Protein AF-A0A2E0RNX2-F1 (afdb_monomer_lite)

Secondary structure (DSSP, 8-state):
--HHHHHHHHHHHHHHHHHHHHHHHHHHTTSSSSHHHHHHT--TTTTTT-SHHHHSTTGGGT---STTS-SSSPP-TTTHHHHH-SSHHHHHHHHHH-PPTT-EETTTEE--S-SPP-TTTS-HHHHHHHHHHHHH-

pLDDT: mean 91.33, std 11.43, range [44.66, 98.62]

Structure (mmCIF, N/CA/C/O backbone):
data_AF-A0A2E0RNX2-F1
#
_entry.id   AF-A0A2E0RNX2-F1
#
loop_
_atom_site.group_PDB
_atom_site.id
_atom_site.type_symbol
_atom_site.label_atom_id
_atom_site.label_alt_id
_atom_site.label_comp_id
_atom_site.label_asym_id
_atom_site.label_entity_id
_atom_site.label_seq_id
_atom_site.pdbx_PDB_ins_code
_atom_site.Cartn_x
_atom_site.Cartn_y
_atom_site.Cartn_z
_atom_site.occupancy
_atom_site.B_iso_or_equiv
_atom_site.auth_seq_id
_atom_site.auth_comp_id
_atom_site.auth_asym_id
_atom_site.auth_atom_id
_atom_site.pdbx_PDB_model_num
ATOM 1 N N . MET A 1 1 ? 21.955 22.672 20.342 1.00 44.66 1 MET A N 1
ATOM 2 C CA . MET A 1 1 ? 20.627 23.027 19.796 1.00 44.66 1 MET A CA 1
ATOM 3 C C . MET A 1 1 ? 20.153 21.839 18.961 1.00 44.66 1 MET A C 1
ATOM 5 O O . MET A 1 1 ? 20.476 21.777 17.789 1.00 44.66 1 MET A O 1
ATOM 9 N N . VAL A 1 2 ? 19.527 20.833 19.591 1.00 51.16 2 VAL A N 1
ATOM 10 C CA . VAL A 1 2 ? 19.098 19.568 18.934 1.00 51.16 2 VAL A CA 1
ATOM 11 C C . VAL A 1 2 ? 17.691 19.126 19.383 1.00 51.16 2 VAL A C 1
ATOM 13 O O . VAL A 1 2 ? 17.294 17.983 19.181 1.00 51.16 2 VAL A O 1
ATOM 16 N N . TRP A 1 3 ? 16.927 20.044 19.981 1.00 48.59 3 TRP A N 1
ATOM 17 C CA . TRP A 1 3 ? 15.589 19.801 20.537 1.00 48.59 3 TRP A CA 1
ATOM 18 C C . TRP A 1 3 ? 14.574 19.329 19.478 1.00 48.59 3 TRP A C 1
ATOM 20 O O . TRP A 1 3 ? 13.787 18.432 19.744 1.00 48.59 3 TRP A O 1
ATOM 30 N N . TRP A 1 4 ? 14.704 19.808 18.237 1.00 52.28 4 TRP A N 1
ATOM 31 C CA . TRP A 1 4 ? 13.854 19.418 17.105 1.00 52.28 4 TRP A CA 1
ATOM 32 C C . TRP A 1 4 ? 13.976 17.941 16.702 1.00 52.28 4 TRP A C 1
ATOM 34 O O . TRP A 1 4 ? 13.033 17.376 16.162 1.00 52.28 4 TRP A O 1
ATOM 44 N N . SER A 1 5 ? 15.128 17.299 16.943 1.00 62.06 5 SER A N 1
ATOM 45 C CA . SER A 1 5 ? 15.326 15.889 16.565 1.00 62.06 5 SER A CA 1
ATOM 46 C C . SER A 1 5 ? 14.598 14.929 17.502 1.00 62.06 5 SER A C 1
ATOM 48 O O . SER A 1 5 ? 14.084 13.911 17.053 1.00 62.06 5 SER A O 1
ATOM 50 N N . TYR A 1 6 ? 14.515 15.274 18.788 1.00 66.00 6 TYR A N 1
ATOM 51 C CA . TYR A 1 6 ? 13.865 14.443 19.795 1.00 66.00 6 TYR A CA 1
ATOM 52 C C . TYR A 1 6 ? 12.341 14.531 19.671 1.00 66.00 6 TYR A C 1
ATOM 54 O O . TYR A 1 6 ? 11.681 13.504 19.585 1.00 66.00 6 TYR A O 1
ATOM 62 N N . GLU A 1 7 ? 11.798 15.743 19.520 1.00 64.69 7 GLU A N 1
ATOM 63 C CA . GLU A 1 7 ? 10.362 15.959 19.280 1.00 64.69 7 GLU A CA 1
ATOM 64 C C . GLU A 1 7 ? 9.890 15.320 17.958 1.00 64.69 7 GLU A C 1
ATOM 66 O O . GLU A 1 7 ? 8.812 14.726 17.883 1.00 64.69 7 GLU A O 1
ATOM 71 N N . TYR A 1 8 ? 10.711 15.378 16.902 1.00 67.94 8 TYR A N 1
ATOM 72 C CA . TYR A 1 8 ? 10.426 14.693 15.638 1.00 67.94 8 TYR A CA 1
ATOM 73 C C . TYR A 1 8 ? 10.423 13.164 15.783 1.00 67.94 8 TYR A C 1
ATOM 75 O O . TYR A 1 8 ? 9.555 12.483 15.239 1.00 67.94 8 TYR A O 1
ATOM 83 N N . LEU A 1 9 ? 11.372 12.603 16.537 1.00 65.88 9 LEU A N 1
ATOM 84 C CA . LEU A 1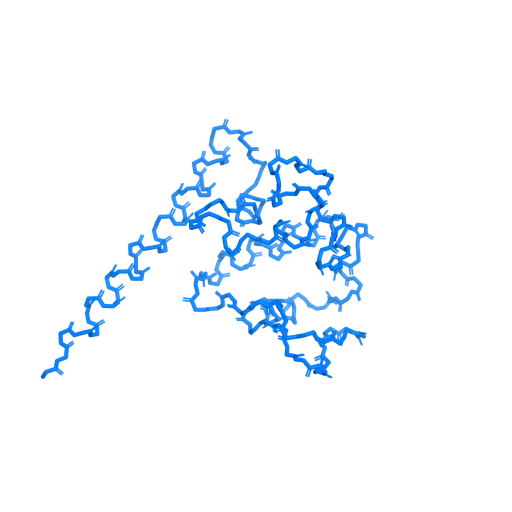 9 ? 11.400 11.167 16.808 1.00 65.88 9 LEU A CA 1
ATOM 85 C C . LEU A 1 9 ? 10.208 10.732 17.670 1.00 65.88 9 LEU A C 1
ATOM 87 O O . LEU A 1 9 ? 9.576 9.736 17.338 1.00 65.88 9 LEU A O 1
ATOM 91 N N . GLU A 1 10 ? 9.850 11.481 18.713 1.00 66.19 10 GLU A N 1
ATOM 92 C CA . GLU A 1 10 ? 8.698 11.180 19.576 1.00 66.19 10 GLU A CA 1
ATOM 93 C C . GLU A 1 10 ? 7.364 11.271 18.825 1.00 66.19 10 GLU A C 1
ATOM 95 O O . GLU A 1 10 ? 6.525 10.376 18.940 1.00 66.19 10 GLU A O 1
ATOM 100 N N . SER A 1 11 ? 7.174 12.301 17.997 1.00 70.69 11 SER A N 1
ATOM 101 C CA . SER A 1 11 ? 5.980 12.426 17.149 1.00 70.69 11 SER A CA 1
ATOM 102 C C . SER A 1 11 ? 5.881 11.298 16.120 1.00 70.69 11 SER A C 1
ATOM 104 O O . SER A 1 11 ? 4.806 10.719 15.956 1.00 70.69 11 SER A O 1
ATOM 106 N N . ARG A 1 12 ? 6.996 10.912 15.483 1.00 69.06 12 ARG A N 1
ATOM 107 C CA . ARG A 1 12 ? 7.036 9.767 14.563 1.00 69.06 12 ARG A CA 1
ATOM 108 C C . ARG A 1 12 ? 6.746 8.447 15.279 1.00 69.06 12 ARG A C 1
ATOM 110 O O . ARG A 1 12 ? 5.982 7.643 14.761 1.00 69.06 12 ARG A O 1
ATOM 117 N N . LEU A 1 13 ? 7.315 8.228 16.465 1.00 68.62 13 LEU A N 1
ATOM 118 C CA . LEU A 1 13 ? 7.058 7.034 17.277 1.00 68.62 13 LEU A CA 1
ATOM 119 C C . LEU A 1 13 ? 5.591 6.949 17.712 1.00 68.62 13 LEU A C 1
ATOM 121 O O . LEU A 1 13 ? 4.991 5.884 17.619 1.00 68.62 13 LEU A O 1
ATOM 125 N N . THR A 1 14 ? 4.997 8.073 18.114 1.00 73.56 14 THR A N 1
ATOM 126 C CA . THR A 1 14 ? 3.571 8.152 18.463 1.00 73.56 14 THR A CA 1
ATOM 127 C C . THR A 1 14 ? 2.693 7.851 17.247 1.00 73.56 14 THR A C 1
ATOM 129 O O . THR A 1 14 ? 1.729 7.100 17.348 1.00 73.56 14 THR A O 1
ATOM 132 N N . TYR A 1 15 ? 3.037 8.393 16.075 1.00 74.75 15 TYR A N 1
ATOM 133 C CA . TYR A 1 15 ? 2.299 8.134 14.840 1.00 74.75 15 TYR A CA 1
ATOM 134 C C . TYR A 1 15 ? 2.375 6.660 14.412 1.00 74.75 15 TYR A C 1
ATOM 136 O O . TYR A 1 15 ? 1.348 6.067 14.097 1.00 74.75 15 TYR A O 1
ATOM 144 N N . LEU A 1 16 ? 3.561 6.046 14.473 1.00 71.88 16 LEU A N 1
ATOM 145 C CA . LEU A 1 16 ? 3.754 4.617 14.200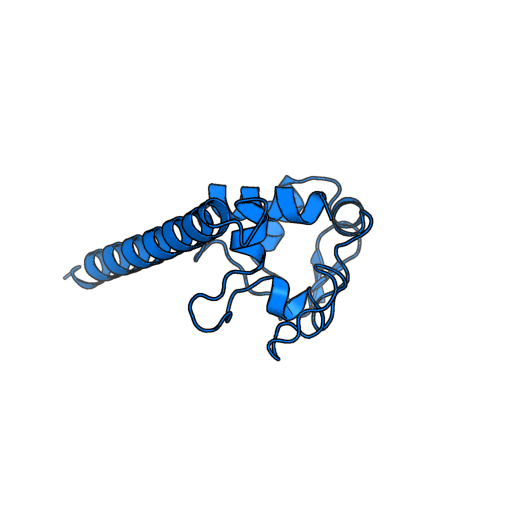 1.00 71.88 16 LEU A CA 1
ATOM 146 C C . LEU A 1 16 ? 2.982 3.729 15.183 1.00 71.88 16 LEU A C 1
ATOM 148 O O . LEU A 1 16 ? 2.328 2.778 14.759 1.00 71.88 16 LEU A O 1
ATOM 152 N N . ALA A 1 17 ? 3.019 4.062 16.477 1.00 75.12 17 ALA A N 1
ATOM 153 C CA . ALA A 1 17 ? 2.250 3.359 17.501 1.00 75.12 17 ALA A CA 1
ATOM 154 C C . ALA A 1 17 ? 0.741 3.439 17.226 1.00 75.12 17 ALA A C 1
ATOM 156 O O . ALA A 1 17 ? 0.041 2.441 17.374 1.00 75.12 17 ALA A O 1
ATOM 157 N N . ASN A 1 18 ? 0.251 4.585 16.744 1.00 86.75 18 ASN A N 1
ATOM 158 C CA . ASN A 1 18 ? -1.147 4.730 16.345 1.00 86.75 18 ASN A CA 1
ATOM 159 C C . ASN A 1 18 ? -1.500 3.856 15.130 1.00 86.75 18 ASN A C 1
ATOM 161 O O . ASN A 1 18 ? -2.585 3.285 15.111 1.00 86.75 18 ASN A O 1
ATOM 165 N N . ILE A 1 19 ? -0.614 3.728 14.133 1.00 92.25 19 ILE A N 1
ATOM 166 C CA . ILE A 1 19 ? -0.852 2.855 12.969 1.00 92.25 19 ILE A CA 1
ATOM 167 C C . ILE A 1 19 ? -0.969 1.397 13.407 1.00 92.25 19 ILE A C 1
ATOM 169 O O . ILE A 1 19 ? -1.945 0.736 13.058 1.00 92.25 19 ILE A O 1
ATOM 173 N N . ASP A 1 20 ? 0.003 0.906 14.180 1.00 93.19 20 ASP A N 1
ATOM 174 C CA . ASP A 1 20 ? -0.002 -0.481 14.649 1.00 93.19 20 ASP A CA 1
ATOM 175 C C . ASP A 1 20 ? -1.240 -0.778 15.502 1.00 93.19 20 ASP A C 1
ATOM 177 O O . ASP A 1 20 ? -1.947 -1.751 15.241 1.00 93.19 20 ASP A O 1
ATOM 181 N N . GLN A 1 21 ? -1.553 0.104 16.456 1.00 93.31 21 GLN A N 1
ATOM 182 C CA . GLN A 1 21 ? -2.718 -0.041 17.322 1.00 93.31 21 GLN A CA 1
ATOM 183 C C . GLN A 1 21 ? -4.022 -0.087 16.521 1.00 93.31 21 GLN A C 1
ATOM 185 O O . GLN A 1 21 ? -4.829 -0.988 16.731 1.00 93.31 21 GLN A O 1
ATOM 190 N N . VAL A 1 22 ? -4.235 0.862 15.603 1.00 92.44 22 VAL A N 1
ATOM 191 C CA . VAL A 1 22 ? -5.473 0.942 14.812 1.00 92.44 22 VAL A CA 1
ATOM 192 C C . VAL A 1 22 ? -5.621 -0.274 13.905 1.00 92.44 22 VAL A C 1
ATOM 194 O O . VAL A 1 22 ? -6.694 -0.873 13.857 1.00 92.44 22 VAL A O 1
ATOM 197 N N . ALA A 1 23 ? -4.543 -0.685 13.232 1.00 95.00 23 ALA A N 1
ATOM 198 C CA . ALA A 1 23 ? -4.574 -1.856 12.369 1.00 95.00 23 ALA A CA 1
ATOM 199 C C . ALA A 1 23 ? -4.867 -3.135 13.169 1.00 95.00 23 ALA A C 1
ATOM 201 O O . ALA A 1 23 ? -5.759 -3.894 12.797 1.00 95.00 23 ALA A O 1
ATOM 202 N N . ARG A 1 24 ? -4.196 -3.360 14.306 1.00 95.62 24 ARG A N 1
ATOM 203 C CA . ARG A 1 24 ? -4.467 -4.532 15.158 1.00 95.62 24 ARG A CA 1
ATOM 204 C C . ARG A 1 24 ? -5.882 -4.519 15.723 1.00 95.62 24 ARG A C 1
ATOM 206 O O . ARG A 1 24 ? -6.559 -5.539 15.652 1.00 95.62 24 ARG A O 1
ATOM 213 N N . GLN A 1 25 ? -6.357 -3.373 16.203 1.00 95.25 25 GLN A N 1
ATOM 214 C CA . GLN A 1 25 ? -7.708 -3.246 16.743 1.00 95.25 25 GLN A CA 1
ATOM 215 C C . GLN A 1 25 ? -8.779 -3.590 15.698 1.00 95.25 25 GLN A C 1
ATOM 217 O O . GLN A 1 25 ? -9.723 -4.303 16.018 1.00 95.25 25 GLN A O 1
ATOM 222 N N . SER A 1 26 ? -8.593 -3.168 14.443 1.00 95.00 26 SER A N 1
ATOM 223 C CA . SER A 1 26 ? -9.514 -3.503 13.345 1.00 95.00 26 SER A CA 1
ATOM 224 C C . SER A 1 26 ? -9.503 -4.985 12.935 1.00 95.00 26 SER A C 1
ATOM 226 O O . SER A 1 26 ? -10.412 -5.470 12.268 1.00 95.00 26 SER A O 1
ATOM 228 N N . VAL A 1 27 ? -8.462 -5.729 13.316 1.00 97.56 27 VAL A N 1
ATOM 229 C CA . VAL A 1 27 ? -8.451 -7.192 13.184 1.00 97.56 27 VAL A CA 1
ATOM 230 C C . VAL A 1 27 ? -9.172 -7.826 14.372 1.00 97.56 27 VAL A C 1
ATOM 232 O O . VAL A 1 27 ? -9.962 -8.750 14.198 1.00 97.56 27 VAL A O 1
ATOM 235 N N . GLU A 1 28 ? -8.930 -7.323 15.584 1.00 97.38 28 GLU A N 1
ATOM 236 C CA . GLU A 1 28 ? -9.554 -7.820 16.817 1.00 97.38 28 GLU A CA 1
ATOM 237 C C . GLU A 1 28 ? -11.078 -7.639 16.837 1.00 97.38 28 GLU A C 1
ATOM 239 O O . GLU A 1 28 ? -11.792 -8.511 17.334 1.00 97.38 28 GLU A O 1
ATOM 244 N N . ASP A 1 29 ? -11.586 -6.534 16.288 1.00 96.38 29 ASP A N 1
ATOM 245 C CA . ASP A 1 29 ? -13.025 -6.273 16.177 1.00 96.38 29 ASP A CA 1
ATOM 246 C C . ASP A 1 29 ? -13.692 -6.969 14.975 1.00 96.38 29 ASP A C 1
ATOM 248 O O . ASP A 1 29 ? -14.920 -6.956 14.853 1.00 96.38 29 ASP A O 1
ATOM 252 N N . GLY A 1 30 ? -12.897 -7.634 14.129 1.00 96.94 30 GLY A N 1
ATOM 253 C CA . GLY A 1 30 ? -13.359 -8.389 12.970 1.00 96.94 30 GLY A CA 1
ATOM 254 C C . GLY A 1 30 ? -13.652 -7.548 11.727 1.00 96.94 30 GLY A C 1
ATOM 255 O O . GLY A 1 30 ? -14.241 -8.080 10.786 1.00 96.94 30 GLY A O 1
ATOM 256 N N . THR A 1 31 ? -13.258 -6.271 11.698 1.00 95.19 31 THR A N 1
ATOM 257 C CA . THR A 1 31 ? -13.390 -5.413 10.508 1.00 95.19 31 THR A CA 1
ATOM 258 C C . THR A 1 31 ? -12.551 -5.938 9.342 1.00 95.19 31 THR A C 1
ATOM 260 O O . THR A 1 31 ? -13.039 -5.990 8.213 1.00 95.19 31 THR A O 1
ATOM 263 N N . TYR A 1 32 ? -11.316 -6.372 9.610 1.00 96.50 32 TYR A N 1
ATOM 264 C CA . TYR A 1 32 ? -10.415 -6.965 8.619 1.00 96.50 32 TYR A CA 1
ATOM 265 C C . TYR A 1 32 ? -9.923 -8.344 9.060 1.00 96.50 32 TYR A C 1
ATOM 267 O O . TYR A 1 32 ? -9.741 -8.613 10.246 1.00 96.50 32 TYR A O 1
ATOM 275 N N . ALA A 1 33 ? -9.672 -9.234 8.100 1.00 97.00 33 ALA A N 1
ATOM 276 C CA . ALA A 1 33 ? -9.289 -10.615 8.383 1.00 97.00 33 ALA A CA 1
ATOM 277 C C . ALA A 1 33 ? -7.803 -10.766 8.749 1.00 97.00 33 ALA A C 1
ATOM 279 O O . ALA A 1 33 ? -7.400 -11.795 9.294 1.00 97.00 33 ALA A O 1
ATOM 280 N N . SER A 1 34 ? -6.968 -9.773 8.427 1.00 98.06 34 SER A N 1
ATOM 281 C CA . SER A 1 34 ? -5.527 -9.819 8.683 1.00 98.06 34 SER A CA 1
ATOM 282 C C . SER A 1 34 ? -4.925 -8.437 8.925 1.00 98.06 34 SER A C 1
ATOM 284 O O . SER A 1 34 ? -5.465 -7.417 8.502 1.00 98.06 34 SER A O 1
ATOM 286 N N . TYR A 1 35 ? -3.752 -8.411 9.561 1.00 97.81 35 TYR A N 1
ATOM 287 C CA . TYR A 1 35 ? -3.003 -7.175 9.804 1.00 97.81 35 TYR A CA 1
ATOM 288 C C . TYR A 1 35 ? -2.604 -6.465 8.499 1.00 97.81 35 TYR A C 1
ATOM 290 O O . TYR A 1 35 ? -2.737 -5.249 8.392 1.00 97.81 35 TYR A O 1
ATOM 298 N N . GLY A 1 36 ? -2.189 -7.218 7.476 1.00 97.94 36 GLY A N 1
ATOM 299 C CA . GLY A 1 36 ? -1.864 -6.659 6.161 1.00 97.94 36 GLY A CA 1
ATOM 300 C C . GLY A 1 36 ? -3.073 -6.047 5.449 1.00 97.94 36 GLY A C 1
ATOM 301 O O . GLY A 1 36 ? -2.953 -4.988 4.838 1.00 97.94 36 GLY A O 1
ATOM 302 N N . GLU A 1 37 ? -4.252 -6.662 5.579 1.00 97.94 37 GLU A N 1
ATOM 303 C CA . GLU A 1 37 ? -5.506 -6.104 5.057 1.00 97.94 37 GLU A CA 1
ATOM 304 C C . GLU A 1 37 ? -5.905 -4.812 5.777 1.00 97.94 37 GLU A C 1
ATOM 306 O O . GLU A 1 37 ? -6.299 -3.837 5.132 1.00 97.94 37 GLU A O 1
ATOM 311 N N . ALA A 1 38 ? -5.759 -4.783 7.102 1.00 96.94 38 ALA A N 1
ATOM 312 C CA . ALA A 1 38 ? -6.023 -3.595 7.901 1.00 96.94 38 ALA A CA 1
ATOM 313 C C . ALA A 1 38 ? -5.112 -2.424 7.510 1.00 96.94 38 ALA A C 1
ATOM 315 O O . ALA A 1 38 ? -5.580 -1.304 7.310 1.00 96.94 38 ALA A O 1
ATOM 316 N N . LEU A 1 39 ? -3.815 -2.686 7.328 1.00 96.75 39 LEU A N 1
ATOM 317 C CA . LEU A 1 39 ? -2.859 -1.687 6.852 1.00 96.75 39 LEU A CA 1
ATOM 318 C C . LEU A 1 39 ? -3.158 -1.235 5.415 1.00 96.75 39 LEU A C 1
ATOM 320 O O . LEU A 1 39 ? -3.075 -0.046 5.110 1.00 96.75 39 LEU A O 1
ATOM 324 N N . TYR A 1 40 ? -3.550 -2.159 4.535 1.00 97.69 40 TYR A N 1
ATOM 325 C CA . TYR A 1 40 ? -3.928 -1.840 3.158 1.00 97.69 40 TYR A CA 1
ATOM 326 C C . TYR A 1 40 ? -5.129 -0.879 3.093 1.00 97.69 40 TYR A C 1
ATOM 328 O O . TYR A 1 40 ? -5.175 -0.023 2.204 1.00 97.69 40 TYR A O 1
ATOM 336 N N . ASN A 1 41 ? -6.074 -0.993 4.033 1.00 96.00 41 ASN A N 1
ATOM 337 C CA . ASN A 1 41 ? -7.275 -0.158 4.128 1.00 96.00 41 ASN A CA 1
ATOM 338 C C . ASN A 1 41 ? -7.175 0.969 5.180 1.00 96.00 41 ASN A C 1
ATOM 340 O O . ASN A 1 41 ? -8.196 1.518 5.585 1.00 96.00 41 ASN A O 1
ATOM 344 N N . LEU A 1 42 ? -5.972 1.331 5.633 1.00 91.94 42 LEU A N 1
ATOM 345 C CA . LEU A 1 42 ? -5.776 2.241 6.762 1.00 91.94 42 LEU A CA 1
ATOM 346 C C . LEU A 1 42 ? -6.479 3.605 6.589 1.00 91.94 42 LEU A C 1
ATOM 348 O O . LEU A 1 42 ? -6.117 4.404 5.727 1.00 91.94 42 LEU A O 1
ATOM 352 N N . GLU A 1 43 ? -7.423 3.928 7.474 1.00 87.62 43 GLU A N 1
ATOM 353 C CA . GLU A 1 43 ? -8.196 5.183 7.411 1.00 87.62 43 GLU A CA 1
ATOM 354 C C . GLU A 1 43 ? -7.516 6.381 8.099 1.00 87.62 43 GLU A C 1
ATOM 356 O O . GLU A 1 43 ? -7.946 7.532 7.946 1.00 87.62 43 GLU A O 1
ATOM 361 N N . LEU A 1 44 ? -6.421 6.150 8.833 1.00 85.06 44 LEU A N 1
ATOM 362 C CA . LEU A 1 44 ? -5.676 7.214 9.509 1.00 85.06 44 LEU A CA 1
ATOM 363 C C . LEU A 1 44 ? -5.274 8.335 8.543 1.00 85.06 44 LEU A C 1
ATOM 365 O O . LEU A 1 44 ? -4.891 8.111 7.395 1.00 85.06 44 LEU A O 1
ATOM 369 N N . GLY A 1 45 ? -5.352 9.577 9.028 1.00 79.12 45 GLY A N 1
ATOM 370 C CA . GLY A 1 45 ? -5.055 10.749 8.204 1.00 79.12 45 GLY A CA 1
ATOM 371 C C . GLY A 1 45 ? -6.010 10.904 7.014 1.00 79.12 45 GLY A C 1
ATOM 372 O O . GLY A 1 45 ? -5.578 11.348 5.955 1.00 79.12 45 GLY A O 1
ATOM 373 N N . SER A 1 46 ? -7.287 10.530 7.177 1.00 79.62 46 SER A N 1
ATOM 374 C CA . SER A 1 46 ? -8.302 10.543 6.104 1.00 79.62 46 SER A CA 1
ATOM 375 C C . SER A 1 46 ? -7.927 9.652 4.913 1.00 79.62 46 SER A C 1
ATO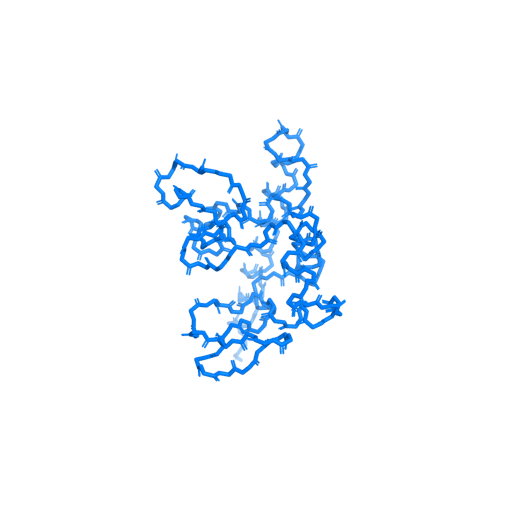M 377 O O . SER A 1 46 ? -8.142 10.019 3.757 1.00 79.62 46 SER A O 1
ATOM 379 N N . GLY A 1 47 ? -7.279 8.514 5.180 1.00 80.25 47 GLY A N 1
ATOM 380 C CA . GLY A 1 47 ? -6.865 7.569 4.145 1.00 80.25 47 GLY A CA 1
ATOM 381 C C . GLY A 1 47 ? -5.828 8.110 3.163 1.00 80.25 47 GLY A C 1
ATOM 382 O O . GLY A 1 47 ? -5.646 7.525 2.095 1.00 80.25 47 GLY A O 1
ATOM 383 N N . ALA A 1 48 ? -5.144 9.217 3.487 1.00 75.94 48 ALA A N 1
ATOM 384 C CA . ALA A 1 48 ? -4.168 9.857 2.599 1.00 75.94 48 ALA A CA 1
ATOM 385 C C . ALA A 1 48 ? -3.075 8.889 2.106 1.00 75.94 48 ALA A C 1
ATOM 387 O O . ALA A 1 48 ? -2.511 9.086 1.030 1.00 75.94 48 ALA A O 1
ATOM 388 N N . TYR A 1 49 ? -2.833 7.827 2.875 1.00 77.19 49 TYR A N 1
ATOM 389 C CA . TYR A 1 49 ? -1.804 6.822 2.639 1.00 77.19 49 TYR A CA 1
ATOM 390 C C . TYR A 1 49 ? -2.374 5.396 2.548 1.00 77.19 49 TYR A C 1
ATOM 392 O O . TYR A 1 49 ? -1.620 4.431 2.554 1.00 77.19 49 TYR A O 1
ATOM 400 N N . SER A 1 50 ? -3.698 5.252 2.432 1.00 92.25 50 SER A N 1
ATOM 401 C CA . SER A 1 50 ? -4.345 3.951 2.243 1.00 92.25 50 SER A CA 1
ATOM 402 C C . SER A 1 50 ? -4.028 3.394 0.855 1.00 92.25 50 SER A C 1
ATOM 404 O O . SER A 1 50 ? -4.253 4.064 -0.160 1.00 92.25 50 SER A O 1
ATOM 406 N N . CYS A 1 51 ? -3.545 2.152 0.784 1.00 97.12 51 CYS A N 1
ATOM 407 C CA . CYS A 1 51 ? -3.319 1.461 -0.487 1.00 97.12 51 CYS A CA 1
ATOM 408 C C . CYS A 1 51 ? -4.639 1.315 -1.264 1.00 97.12 51 CYS A C 1
ATOM 410 O O . CYS A 1 51 ? -4.689 1.526 -2.483 1.00 97.12 51 CYS A O 1
ATOM 412 N N . ALA A 1 52 ? -5.724 1.032 -0.537 1.00 96.81 52 ALA A N 1
ATOM 413 C CA . ALA A 1 52 ? -7.073 0.887 -1.066 1.00 96.81 52 ALA A CA 1
ATOM 414 C C . ALA A 1 52 ? -7.569 2.142 -1.793 1.00 96.81 52 ALA A C 1
ATOM 416 O O . ALA A 1 52 ? -8.260 2.034 -2.803 1.00 96.81 52 ALA A O 1
ATOM 417 N N . ARG A 1 53 ? -7.136 3.337 -1.375 1.00 94.62 53 ARG A N 1
ATOM 418 C CA . ARG A 1 53 ? -7.516 4.602 -2.022 1.00 94.62 53 ARG A CA 1
ATOM 419 C C . ARG A 1 53 ? -7.191 4.631 -3.519 1.00 94.62 53 ARG A C 1
ATOM 421 O O . ARG A 1 53 ? -7.913 5.254 -4.298 1.00 94.62 53 ARG A O 1
ATOM 428 N N . CYS A 1 54 ? -6.109 3.964 -3.918 1.00 96.06 54 CYS A N 1
ATOM 429 C CA . CYS A 1 54 ? -5.687 3.860 -5.313 1.00 96.06 54 CYS A CA 1
ATOM 430 C C . CYS A 1 54 ? -6.061 2.516 -5.944 1.00 96.06 54 CYS A C 1
ATOM 432 O O . CYS A 1 54 ? -6.348 2.476 -7.142 1.00 96.06 54 CYS A O 1
ATOM 434 N N . HIS A 1 55 ? -6.031 1.435 -5.167 1.00 97.69 55 HIS A N 1
ATOM 435 C CA . HIS A 1 55 ? -6.131 0.068 -5.677 1.00 97.69 55 HIS A CA 1
ATOM 436 C C . HIS A 1 55 ? -7.481 -0.614 -5.414 1.00 97.69 55 HIS A C 1
ATOM 438 O O . HIS A 1 55 ? -7.669 -1.747 -5.844 1.00 97.69 55 HIS A O 1
ATOM 444 N N . THR A 1 56 ? -8.437 0.060 -4.780 1.00 97.56 56 THR A N 1
ATOM 445 C CA . THR A 1 56 ? -9.811 -0.417 -4.594 1.00 97.56 56 THR A CA 1
ATOM 446 C C . THR A 1 56 ? -10.781 0.598 -5.213 1.00 97.56 56 THR A C 1
ATOM 448 O O . THR A 1 56 ? -10.754 1.778 -4.847 1.00 97.56 56 THR A O 1
ATOM 451 N N . PRO A 1 57 ? -11.653 0.191 -6.154 1.00 96.81 57 PRO A N 1
ATOM 452 C CA . PRO A 1 57 ? -12.609 1.108 -6.763 1.00 96.81 57 PRO A CA 1
ATOM 453 C C . PRO A 1 57 ? -13.585 1.614 -5.700 1.00 96.81 57 PRO A C 1
ATOM 455 O O . PRO A 1 57 ? -13.933 0.877 -4.784 1.00 96.81 57 PRO A O 1
ATOM 458 N N . GLY A 1 58 ? -14.025 2.869 -5.800 1.00 94.19 58 GLY A N 1
ATOM 459 C CA . GLY A 1 58 ? -15.036 3.411 -4.886 1.00 94.19 58 GLY A CA 1
ATOM 460 C C . GLY A 1 58 ? -14.539 3.768 -3.474 1.00 94.19 58 GLY A C 1
ATOM 461 O O . GLY A 1 58 ? -15.203 4.530 -2.781 1.00 94.19 58 GLY A O 1
ATOM 462 N N . TRP A 1 59 ? -13.338 3.327 -3.068 1.00 94.38 59 TRP A N 1
ATOM 463 C CA . TRP A 1 59 ? -12.836 3.516 -1.697 1.00 94.38 59 TRP A CA 1
ATOM 464 C C . TRP A 1 59 ? -12.747 4.989 -1.279 1.00 94.38 59 TRP A C 1
ATOM 466 O O . TRP A 1 59 ? -13.146 5.348 -0.183 1.00 94.38 59 TRP A O 1
ATOM 476 N N . SER A 1 60 ? -12.295 5.876 -2.175 1.00 90.31 60 SER A N 1
ATOM 477 C CA . SER A 1 60 ? -12.198 7.324 -1.894 1.00 90.31 60 SER A CA 1
ATOM 478 C C . SER A 1 60 ? -13.551 8.035 -1.721 1.00 90.31 60 SER A C 1
ATOM 480 O O . SER A 1 60 ? -13.564 9.238 -1.464 1.00 90.31 60 SER A O 1
ATOM 482 N N . TRP A 1 61 ? -14.662 7.332 -1.941 1.00 91.88 61 TRP A N 1
ATOM 483 C CA . TRP A 1 61 ? -16.027 7.849 -1.857 1.00 91.88 61 TRP A CA 1
ATOM 484 C C . TRP A 1 61 ? -16.872 7.067 -0.843 1.00 91.88 61 TRP A C 1
ATOM 486 O O . TRP A 1 61 ? -18.092 7.089 -0.944 1.00 91.88 61 TRP A O 1
ATOM 496 N N . ASP A 1 62 ? -16.232 6.356 0.092 1.00 91.31 62 ASP A N 1
ATOM 497 C CA . ASP A 1 62 ? -16.890 5.529 1.115 1.00 91.31 62 ASP A CA 1
ATOM 498 C C . ASP A 1 62 ? -17.804 4.425 0.538 1.00 91.31 62 ASP A C 1
ATOM 500 O O . ASP A 1 62 ? -18.686 3.896 1.211 1.00 91.31 62 ASP A O 1
ATOM 504 N N . GLU A 1 63 ? -17.564 4.030 -0.717 1.00 94.56 63 GLU A N 1
ATOM 505 C CA . GLU A 1 63 ? -18.293 2.975 -1.428 1.00 94.56 63 GLU A CA 1
ATOM 506 C C . GLU A 1 63 ? -17.310 1.929 -1.989 1.00 94.56 63 GLU A C 1
ATOM 508 O O . GLU A 1 63 ? -17.232 1.736 -3.207 1.00 94.56 63 GLU A O 1
ATOM 513 N N . PRO A 1 64 ? -16.487 1.273 -1.144 1.00 94.25 64 PRO A N 1
ATOM 514 C CA . PRO A 1 64 ? -15.465 0.356 -1.626 1.00 94.25 64 PRO A CA 1
ATOM 515 C C . PRO A 1 64 ? -16.097 -0.818 -2.380 1.00 94.25 64 PRO A C 1
ATOM 517 O O . PRO A 1 64 ? -16.933 -1.558 -1.864 1.00 94.25 64 PRO A O 1
ATOM 520 N N . GLY A 1 65 ? -15.669 -0.993 -3.628 1.00 95.12 65 GLY A N 1
ATOM 521 C CA . GLY A 1 65 ? -15.930 -2.195 -4.401 1.00 95.12 65 GLY A CA 1
ATOM 522 C C . GLY A 1 65 ? -15.002 -3.332 -3.981 1.00 95.12 65 GLY A C 1
ATOM 523 O O . GLY A 1 65 ? -14.493 -3.388 -2.864 1.00 95.12 65 GLY A O 1
ATOM 524 N N . VAL A 1 66 ? -14.743 -4.257 -4.901 1.00 95.69 66 VAL A N 1
ATOM 525 C CA . VAL A 1 66 ? -13.867 -5.392 -4.601 1.00 95.69 66 VAL A CA 1
ATOM 526 C C . VAL A 1 66 ? -12.421 -4.924 -4.431 1.00 95.69 66 VAL A C 1
ATOM 528 O O . VAL A 1 66 ? -11.845 -4.307 -5.333 1.00 95.69 66 VAL A O 1
ATOM 531 N N . THR A 1 67 ? -11.833 -5.264 -3.286 1.00 96.38 67 THR A N 1
ATOM 532 C CA . THR A 1 67 ? -10.458 -4.923 -2.920 1.00 96.38 67 THR A CA 1
ATOM 533 C C . THR A 1 67 ? -9.447 -5.307 -3.996 1.00 96.38 67 THR A C 1
ATOM 535 O O . THR A 1 67 ? -9.508 -6.386 -4.582 1.00 96.38 67 THR A O 1
ATOM 538 N N . GLY A 1 68 ? -8.503 -4.405 -4.263 1.00 97.25 68 GLY A N 1
ATOM 539 C CA . GLY A 1 68 ? -7.371 -4.663 -5.149 1.00 97.25 68 GLY A CA 1
ATOM 540 C C . GLY A 1 68 ? -7.694 -4.600 -6.643 1.00 97.25 68 GLY A C 1
ATOM 541 O O . GLY A 1 68 ? -6.764 -4.664 -7.445 1.00 97.25 68 GLY A O 1
ATOM 542 N N . GLN A 1 69 ? -8.961 -4.451 -7.060 1.00 97.38 69 GLN A N 1
ATOM 543 C CA . GLN A 1 69 ? -9.330 -4.431 -8.486 1.00 97.38 69 GLN A CA 1
ATOM 544 C C . GLN A 1 69 ? -8.884 -3.170 -9.250 1.00 97.38 69 GLN A C 1
ATOM 546 O O . GLN A 1 69 ? -9.134 -3.043 -10.451 1.00 97.38 69 GLN A O 1
ATOM 551 N N . GLY A 1 70 ? -8.154 -2.272 -8.594 1.00 93.31 70 GLY A N 1
ATOM 552 C CA . GLY A 1 70 ? -7.588 -1.069 -9.181 1.00 93.31 70 GLY A CA 1
ATOM 553 C C . GLY A 1 70 ? -8.533 0.126 -9.105 1.00 93.31 70 GLY A C 1
ATOM 554 O O . GLY A 1 70 ? -9.506 0.150 -8.357 1.00 93.31 70 GLY A O 1
ATOM 555 N N . GLY A 1 71 ? -8.210 1.151 -9.880 1.00 89.56 71 GLY A N 1
ATOM 556 C CA . GLY A 1 71 ? -8.931 2.413 -9.930 1.00 89.56 71 GLY A CA 1
ATOM 557 C C . GLY A 1 71 ? -7.990 3.480 -10.456 1.00 89.56 71 GLY A C 1
ATOM 558 O O . GLY A 1 71 ? -7.772 3.592 -11.661 1.00 89.56 71 GLY A O 1
ATOM 559 N N . PHE A 1 72 ? -7.387 4.233 -9.541 1.00 92.00 72 PHE A N 1
ATOM 560 C CA . PHE A 1 72 ? -6.302 5.150 -9.883 1.00 92.00 72 PHE A CA 1
ATOM 561 C C . PHE A 1 72 ? -4.962 4.418 -10.062 1.00 92.00 72 PHE A C 1
ATOM 563 O O . PHE A 1 72 ? -4.178 4.746 -10.953 1.00 92.00 72 PHE A O 1
ATOM 570 N N . GLY A 1 73 ? -4.714 3.416 -9.218 1.00 95.31 73 GLY A N 1
ATOM 571 C CA . GLY A 1 73 ? -3.683 2.401 -9.386 1.00 95.31 73 GLY A CA 1
ATOM 572 C C . GLY A 1 73 ? -4.187 1.227 -10.228 1.00 95.31 73 GLY A C 1
ATOM 573 O O . GLY A 1 73 ? -5.377 1.090 -10.515 1.00 95.31 73 GLY A O 1
ATOM 574 N N . TRP A 1 74 ? -3.266 0.365 -10.642 1.00 96.12 74 TRP A N 1
ATOM 575 C CA . TRP A 1 74 ? -3.576 -0.822 -11.439 1.00 96.12 74 TRP A CA 1
ATOM 576 C C . TRP A 1 74 ? -4.139 -1.966 -10.572 1.00 96.12 74 TRP A C 1
ATOM 578 O O . TRP A 1 74 ? -4.061 -1.929 -9.345 1.00 96.12 74 TRP A O 1
ATOM 588 N N . ASN A 1 75 ? -4.732 -2.971 -11.218 1.00 97.25 75 ASN A N 1
ATOM 589 C CA . ASN A 1 75 ? -5.346 -4.129 -10.561 1.00 97.25 75 ASN A CA 1
ATOM 590 C C . ASN A 1 75 ? -4.286 -5.085 -9.976 1.00 97.25 75 ASN A C 1
ATOM 592 O O . ASN A 1 75 ? -3.469 -5.622 -10.723 1.00 97.25 75 ASN A O 1
ATOM 596 N N . LEU A 1 76 ? -4.350 -5.330 -8.668 1.00 98.25 76 LEU A N 1
ATOM 597 C CA . LEU A 1 76 ? -3.432 -6.177 -7.904 1.00 98.25 76 LEU A CA 1
ATOM 598 C C . LEU A 1 76 ? -3.870 -7.651 -7.819 1.00 98.25 76 LEU A C 1
ATOM 600 O O . LEU A 1 76 ? -3.024 -8.513 -7.589 1.00 98.25 76 LEU A O 1
ATOM 604 N N . THR A 1 77 ? -5.157 -7.934 -8.043 1.00 98.06 77 THR A N 1
ATOM 605 C CA . THR A 1 77 ? -5.793 -9.251 -7.839 1.00 98.06 77 THR A CA 1
ATOM 606 C C . THR A 1 77 ? -5.400 -10.306 -8.870 1.00 98.06 77 THR A C 1
ATOM 608 O O . THR A 1 77 ? -4.844 -10.003 -9.932 1.00 98.06 77 THR A O 1
ATOM 611 N N . GLY A 1 78 ? -5.749 -11.565 -8.596 1.00 96.94 78 GLY A N 1
ATOM 612 C CA . GLY A 1 78 ? -5.628 -12.667 -9.551 1.00 96.94 78 GLY A CA 1
ATOM 613 C C . GLY A 1 78 ? -4.173 -12.994 -9.878 1.00 96.94 78 GLY A C 1
ATOM 614 O O . GLY A 1 78 ? -3.851 -13.338 -11.018 1.00 96.94 78 GLY A O 1
ATOM 615 N N . GLY A 1 79 ? -3.275 -12.811 -8.905 1.00 97.25 79 GLY A N 1
ATOM 616 C CA . GLY A 1 79 ? -1.842 -13.042 -9.075 1.00 97.25 79 GLY A CA 1
ATOM 617 C C . GLY A 1 79 ? -1.128 -12.002 -9.944 1.00 97.25 79 GLY A C 1
ATOM 618 O O . GLY A 1 79 ? 0.025 -12.214 -10.340 1.00 97.25 79 GLY A O 1
ATOM 619 N N . ARG A 1 80 ? -1.771 -10.865 -10.249 1.00 97.31 80 ARG A N 1
ATOM 620 C CA . ARG A 1 80 ? -1.142 -9.770 -11.003 1.00 97.31 80 ARG A CA 1
ATOM 621 C C . ARG A 1 80 ? 0.011 -9.144 -10.225 1.00 97.31 80 ARG A C 1
ATOM 623 O O . ARG A 1 80 ? 1.064 -8.933 -10.825 1.00 97.31 80 ARG A O 1
ATOM 630 N N . ALA A 1 81 ? -0.140 -8.947 -8.912 1.00 97.50 81 ALA A N 1
ATOM 631 C CA . ALA A 1 81 ? 0.952 -8.518 -8.037 1.00 97.50 81 ALA A CA 1
ATOM 632 C C . ALA A 1 81 ? 2.170 -9.452 -8.137 1.00 97.50 81 ALA A C 1
ATOM 634 O O . ALA A 1 81 ? 3.279 -8.996 -8.406 1.00 97.50 81 ALA A O 1
ATOM 635 N N . ASN A 1 82 ? 1.944 -10.766 -8.047 1.00 98.19 82 ASN A N 1
ATOM 636 C CA . ASN A 1 82 ? 2.996 -11.784 -8.147 1.00 98.19 82 ASN A CA 1
ATOM 637 C C . ASN A 1 82 ? 3.659 -11.833 -9.531 1.00 98.19 82 ASN A C 1
ATOM 639 O O . ASN A 1 82 ? 4.859 -12.057 -9.643 1.00 98.19 82 ASN A O 1
ATOM 643 N N . THR A 1 83 ? 2.892 -11.606 -10.598 1.00 97.94 83 THR A N 1
ATOM 644 C CA . THR A 1 83 ? 3.435 -11.569 -11.964 1.00 97.94 83 THR A CA 1
ATOM 645 C C . THR A 1 83 ? 4.297 -10.325 -12.187 1.00 97.94 83 THR A C 1
ATOM 647 O O . THR A 1 83 ? 5.327 -10.393 -12.855 1.00 97.94 83 THR A O 1
ATOM 650 N N . GLN A 1 84 ? 3.880 -9.183 -11.635 1.00 98.00 84 GLN A N 1
ATOM 651 C CA . GLN A 1 84 ? 4.615 -7.926 -11.741 1.00 98.00 84 GLN A CA 1
ATOM 652 C C . GLN A 1 84 ? 5.873 -7.921 -10.859 1.00 98.00 84 GLN A C 1
ATOM 654 O O . GLN A 1 84 ? 6.899 -7.388 -11.287 1.00 98.00 84 GLN A O 1
ATOM 659 N N . PHE A 1 85 ? 5.804 -8.542 -9.678 1.00 98.31 85 PHE A N 1
ATOM 660 C CA . PHE A 1 85 ? 6.907 -8.714 -8.729 1.00 98.31 85 PHE A CA 1
ATOM 661 C C . PHE A 1 85 ? 7.112 -10.199 -8.372 1.00 98.31 85 PHE A C 1
ATOM 663 O O . PHE A 1 85 ? 6.648 -10.668 -7.325 1.00 98.31 85 PHE A O 1
ATOM 670 N N . PRO A 1 86 ? 7.823 -10.962 -9.223 1.00 98.06 86 PRO A N 1
ATOM 671 C CA . PRO A 1 86 ? 8.124 -12.365 -8.946 1.00 98.06 86 PRO A CA 1
ATOM 672 C C . PRO A 1 86 ? 8.956 -12.545 -7.673 1.00 98.06 86 PRO A C 1
ATOM 674 O O . PRO A 1 86 ? 8.770 -13.514 -6.940 1.00 98.06 86 PRO A O 1
ATOM 677 N N . VAL A 1 87 ? 9.850 -11.591 -7.405 1.00 97.25 87 VAL A N 1
ATOM 678 C CA . VAL A 1 87 ? 10.687 -11.540 -6.209 1.00 97.25 87 VAL A CA 1
ATOM 679 C C . VAL A 1 87 ? 10.041 -10.594 -5.200 1.00 97.25 87 VAL A C 1
ATOM 681 O O . VAL A 1 87 ? 9.790 -9.429 -5.495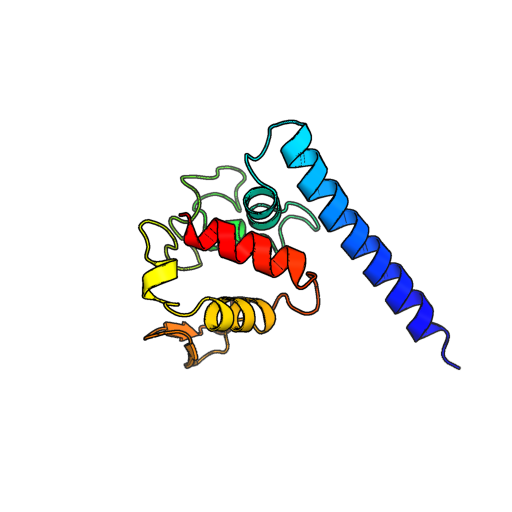 1.00 97.25 87 VAL A O 1
ATOM 684 N N . GLU A 1 88 ? 9.769 -11.101 -4.001 1.00 97.38 88 GLU A N 1
ATOM 685 C CA . GLU A 1 88 ? 9.084 -10.352 -2.943 1.00 97.38 88 GLU A CA 1
ATOM 686 C C . GLU A 1 88 ? 9.864 -9.112 -2.489 1.00 97.38 88 GLU A C 1
ATOM 688 O O . GLU A 1 88 ? 9.278 -8.043 -2.334 1.00 97.38 88 GLU A O 1
ATOM 693 N N . SER A 1 89 ? 11.192 -9.212 -2.379 1.00 97.81 89 SER A N 1
ATOM 694 C CA . SER A 1 89 ? 12.042 -8.076 -2.005 1.00 97.81 89 SER A CA 1
ATOM 695 C C . SER A 1 89 ? 11.990 -6.920 -3.002 1.00 97.81 89 SER A C 1
ATOM 697 O O . SER A 1 89 ? 12.149 -5.771 -2.601 1.00 97.81 89 SER A O 1
ATOM 699 N N . ASP A 1 90 ? 11.715 -7.190 -4.282 1.00 98.12 90 ASP A N 1
ATOM 700 C CA . ASP A 1 90 ? 11.536 -6.127 -5.277 1.00 98.12 90 ASP A CA 1
ATOM 701 C C . ASP A 1 90 ? 10.228 -5.361 -5.030 1.00 98.12 90 ASP A C 1
ATOM 703 O O . ASP A 1 90 ? 10.147 -4.160 -5.291 1.00 98.12 90 ASP A O 1
ATOM 707 N N . MET A 1 91 ? 9.201 -6.046 -4.516 1.00 98.50 91 MET A N 1
ATOM 708 C CA . MET A 1 91 ? 7.936 -5.424 -4.133 1.00 98.50 91 MET A CA 1
ATOM 709 C C . MET A 1 91 ? 8.075 -4.612 -2.846 1.00 98.50 91 MET A C 1
ATOM 711 O O . MET A 1 91 ? 7.586 -3.486 -2.807 1.00 98.50 91 MET A O 1
ATOM 715 N N . LEU A 1 92 ? 8.774 -5.148 -1.835 1.00 98.50 92 LEU A N 1
ATOM 716 C CA . LEU A 1 92 ? 9.115 -4.424 -0.602 1.00 98.50 92 LEU A CA 1
ATOM 717 C C . LEU A 1 92 ? 9.822 -3.106 -0.941 1.00 98.50 92 LEU A C 1
ATOM 719 O O . LEU A 1 92 ? 9.316 -2.031 -0.621 1.00 98.50 92 LEU A O 1
ATOM 723 N N . ALA A 1 93 ? 10.906 -3.181 -1.722 1.00 98.19 93 ALA A N 1
ATOM 724 C CA . ALA A 1 93 ? 11.660 -2.008 -2.152 1.00 98.19 93 ALA A CA 1
ATOM 725 C C . ALA A 1 93 ? 10.800 -1.018 -2.957 1.00 98.19 93 ALA A C 1
ATOM 727 O O . ALA A 1 93 ? 10.958 0.197 -2.830 1.00 98.19 93 ALA A O 1
ATOM 728 N N . PHE A 1 94 ? 9.874 -1.503 -3.788 1.00 98.31 94 PHE A N 1
ATOM 729 C CA . PHE A 1 94 ? 8.972 -0.624 -4.530 1.00 98.31 94 PHE A CA 1
ATOM 730 C C . PHE A 1 94 ? 7.964 0.095 -3.625 1.00 98.31 94 PHE A C 1
ATOM 732 O O . PHE A 1 94 ? 7.697 1.273 -3.847 1.00 98.31 94 PHE A O 1
ATOM 739 N N . ILE A 1 95 ? 7.418 -0.565 -2.601 1.00 98.00 95 ILE A N 1
ATOM 740 C CA . ILE A 1 95 ? 6.504 0.074 -1.641 1.00 98.00 95 ILE A CA 1
ATOM 741 C C . ILE A 1 95 ? 7.260 1.064 -0.747 1.00 98.00 95 ILE A C 1
ATOM 743 O O . ILE A 1 95 ? 6.755 2.152 -0.476 1.00 98.00 95 ILE A O 1
ATOM 747 N N . GLU A 1 96 ? 8.488 0.749 -0.342 1.00 97.56 96 GLU A N 1
ATOM 748 C CA . GLU A 1 96 ? 9.328 1.661 0.440 1.00 97.56 96 GLU A CA 1
ATOM 749 C C . GLU A 1 96 ? 9.610 2.972 -0.304 1.00 97.56 96 GLU A C 1
ATOM 751 O O . GLU A 1 96 ? 9.454 4.051 0.272 1.00 97.56 96 GLU A O 1
ATOM 756 N N . ASN A 1 97 ? 9.987 2.880 -1.583 1.00 97.06 97 ASN A N 1
ATOM 757 C CA . ASN A 1 97 ? 10.446 4.025 -2.376 1.00 97.06 97 ASN A CA 1
ATOM 758 C C . ASN A 1 97 ? 9.323 4.725 -3.157 1.00 97.06 97 ASN A C 1
ATOM 760 O O . ASN A 1 97 ? 9.398 5.927 -3.411 1.00 97.06 97 ASN A O 1
ATOM 764 N N . GLY A 1 98 ? 8.264 3.997 -3.508 1.00 96.81 98 GLY A N 1
ATOM 765 C CA . GLY A 1 98 ? 7.179 4.481 -4.351 1.00 96.81 98 GLY A CA 1
ATOM 766 C C . GLY A 1 98 ? 7.507 4.429 -5.843 1.00 96.81 98 GLY A C 1
ATOM 767 O O . GLY A 1 98 ? 8.536 3.919 -6.287 1.00 96.81 98 GLY A O 1
ATOM 768 N N . SER A 1 99 ? 6.594 4.961 -6.655 1.00 97.25 99 SER A N 1
ATOM 769 C CA . SER A 1 99 ? 6.782 5.036 -8.104 1.00 97.25 99 SER A CA 1
ATOM 770 C C . SER A 1 99 ? 7.443 6.350 -8.508 1.00 97.25 99 SER A C 1
ATOM 772 O O . SER A 1 99 ? 6.968 7.411 -8.111 1.00 97.25 99 SER A O 1
ATOM 774 N N . GLU A 1 100 ? 8.416 6.296 -9.413 1.00 97.81 100 GLU A N 1
ATOM 775 C CA . GLU A 1 100 ? 8.978 7.475 -10.083 1.00 97.81 100 GLU A CA 1
ATOM 776 C C . GLU A 1 100 ? 8.455 7.590 -11.522 1.00 97.81 100 GLU A C 1
ATOM 778 O O . GLU A 1 100 ? 8.272 6.586 -12.212 1.00 97.81 100 GLU A O 1
ATOM 783 N N . ASN A 1 101 ? 8.193 8.811 -11.999 1.00 97.81 101 ASN A N 1
ATOM 784 C CA . ASN A 1 101 ? 7.602 9.015 -13.323 1.00 97.81 101 ASN A CA 1
ATOM 785 C C . ASN A 1 101 ? 8.557 8.583 -14.448 1.00 97.81 101 ASN A C 1
ATOM 787 O O . ASN A 1 101 ? 9.658 9.113 -14.575 1.00 97.81 101 ASN A O 1
ATOM 791 N N . GLY A 1 102 ? 8.121 7.640 -15.284 1.00 97.06 102 GLY A N 1
ATOM 792 C CA . GLY A 1 102 ? 8.904 7.090 -16.392 1.00 97.06 102 GLY A CA 1
ATOM 793 C C . GLY A 1 102 ? 9.923 6.017 -15.988 1.00 97.06 102 GLY A C 1
ATOM 794 O O . GLY A 1 102 ? 10.419 5.309 -16.867 1.00 97.06 102 GLY A O 1
ATOM 795 N N . ALA A 1 103 ? 10.199 5.846 -14.691 1.00 97.69 103 ALA A N 1
ATOM 796 C CA . ALA A 1 103 ? 11.114 4.824 -14.198 1.00 97.69 103 ALA A CA 1
ATOM 797 C C . ALA A 1 103 ? 10.495 3.428 -14.311 1.00 97.69 103 ALA A C 1
ATOM 799 O O . ALA A 1 103 ? 9.287 3.242 -14.139 1.00 97.69 103 ALA A O 1
ATOM 800 N N . ARG A 1 104 ? 11.329 2.427 -14.591 1.00 97.00 104 ARG A N 1
ATOM 801 C CA . ARG A 1 104 ? 10.892 1.029 -14.610 1.00 97.00 104 ARG A CA 1
ATOM 802 C C . ARG A 1 104 ? 10.760 0.501 -13.182 1.00 97.00 104 ARG A C 1
ATOM 804 O O . ARG A 1 104 ? 11.626 0.763 -12.357 1.00 97.00 104 ARG A O 1
ATOM 811 N N . TYR A 1 105 ? 9.739 -0.313 -12.936 1.00 97.06 105 TYR A N 1
ATOM 812 C CA . TYR A 1 105 ? 9.622 -1.129 -11.726 1.00 97.06 105 TYR A CA 1
ATOM 813 C C . TYR A 1 105 ? 9.080 -2.526 -12.056 1.00 97.06 105 TYR A C 1
ATOM 815 O O . TYR A 1 105 ? 8.378 -2.712 -13.057 1.00 97.06 105 TYR A O 1
ATOM 823 N N . GLY A 1 106 ? 9.392 -3.511 -11.209 1.00 96.06 106 GLY A N 1
ATOM 824 C CA . GLY A 1 106 ? 9.026 -4.913 -11.425 1.00 96.06 106 GLY A CA 1
ATOM 825 C C . GLY A 1 106 ? 9.431 -5.432 -12.813 1.00 96.06 106 GLY A C 1
ATOM 826 O O . GLY A 1 106 ? 10.387 -4.958 -13.434 1.00 96.06 106 GLY A O 1
ATOM 827 N N . VAL A 1 107 ? 8.675 -6.397 -13.337 1.00 96.81 107 VAL A N 1
ATOM 828 C CA . VAL A 1 107 ? 8.973 -7.024 -14.636 1.00 96.81 107 VAL A CA 1
ATOM 829 C C . VAL A 1 107 ? 8.818 -6.036 -15.793 1.00 96.81 107 VAL A C 1
ATOM 831 O O . VAL A 1 107 ? 9.710 -5.940 -16.634 1.00 96.81 107 VAL A O 1
ATOM 834 N N . GLN A 1 108 ? 7.717 -5.286 -15.853 1.00 93.06 108 GLN A N 1
ATOM 835 C CA . GLN A 1 108 ? 7.386 -4.441 -17.016 1.00 93.06 108 GLN A CA 1
ATOM 836 C C . GLN A 1 108 ? 6.554 -3.199 -16.664 1.00 93.06 108 GLN A C 1
ATOM 838 O O . GLN A 1 108 ? 5.800 -2.684 -17.486 1.00 93.06 108 GLN A O 1
ATOM 843 N N . GLY A 1 109 ? 6.667 -2.731 -15.423 1.00 95.31 109 GLY A N 1
ATOM 844 C CA . GLY A 1 109 ? 5.942 -1.562 -14.943 1.00 95.31 109 GLY A CA 1
ATOM 845 C C . GLY A 1 109 ? 6.684 -0.285 -15.310 1.00 95.31 109 GLY A C 1
ATOM 846 O O . GLY A 1 109 ? 7.914 -0.251 -15.284 1.00 95.31 109 GLY A O 1
ATOM 847 N N . GLN A 1 110 ? 5.935 0.770 -15.620 1.00 97.31 110 GLN A N 1
ATOM 848 C CA . GLN A 1 110 ? 6.456 2.129 -15.707 1.00 97.31 110 GLN A CA 1
ATOM 849 C C . GLN A 1 110 ? 5.751 2.982 -14.657 1.00 97.31 110 GLN A C 1
ATOM 851 O O . GLN A 1 110 ? 4.520 3.024 -14.602 1.00 97.31 110 GLN A O 1
ATOM 856 N N . GLY A 1 111 ? 6.530 3.611 -13.784 1.00 97.00 111 GLY A N 1
ATOM 857 C CA . GLY A 1 111 ? 6.011 4.447 -12.718 1.00 97.00 111 GLY A CA 1
ATOM 858 C C . GLY A 1 111 ? 5.390 5.725 -13.270 1.00 97.00 111 GLY A C 1
ATOM 859 O O . GLY A 1 111 ? 5.826 6.273 -14.281 1.00 97.00 111 GLY A O 1
ATOM 860 N N . SER A 1 112 ? 4.348 6.200 -12.595 1.00 95.62 112 SER A N 1
ATOM 861 C CA . SER A 1 112 ? 3.671 7.457 -12.930 1.00 95.62 112 SER A CA 1
ATOM 862 C C . SER A 1 112 ? 4.123 8.626 -12.053 1.00 95.62 112 SER A C 1
ATOM 864 O O . SER A 1 112 ? 3.687 9.755 -12.266 1.00 95.62 112 SER A O 1
ATOM 866 N N . GLY A 1 113 ? 4.950 8.365 -11.034 1.00 95.88 113 GLY A N 1
ATOM 867 C CA . GLY A 1 113 ? 5.303 9.351 -10.009 1.00 95.88 113 GLY A CA 1
ATOM 868 C C . GLY A 1 113 ? 4.241 9.529 -8.919 1.00 95.88 113 GLY A C 1
ATOM 869 O O . GLY A 1 113 ? 4.405 10.371 -8.045 1.00 95.88 113 GLY A O 1
ATOM 870 N N . ARG A 1 114 ? 3.116 8.805 -8.993 1.00 93.88 114 ARG A N 1
ATOM 871 C CA . ARG A 1 114 ? 1.934 9.067 -8.156 1.00 93.88 114 ARG A CA 1
ATOM 872 C C . ARG A 1 114 ? 1.816 8.167 -6.935 1.00 93.88 114 ARG A C 1
ATOM 874 O O . ARG A 1 114 ? 1.197 8.586 -5.964 1.00 93.88 114 ARG A O 1
ATOM 881 N N . MET A 1 115 ? 2.339 6.942 -6.990 1.00 96.06 115 MET A N 1
ATOM 882 C CA . MET A 1 115 ? 2.383 6.081 -5.810 1.00 96.06 115 MET A CA 1
ATOM 883 C C . MET A 1 115 ? 3.499 6.597 -4.894 1.00 96.06 115 MET A C 1
ATOM 885 O O . MET A 1 115 ? 4.650 6.599 -5.339 1.00 96.06 115 MET A O 1
ATOM 889 N N . PRO A 1 116 ? 3.187 7.066 -3.674 1.00 95.19 116 PRO A N 1
ATOM 890 C CA . PRO A 1 116 ? 4.201 7.556 -2.750 1.00 95.19 116 PRO A CA 1
ATOM 891 C C . PRO A 1 116 ? 5.068 6.402 -2.235 1.00 95.19 116 PRO A C 1
ATOM 893 O O . PRO A 1 116 ? 4.666 5.240 -2.301 1.00 95.19 116 PRO A O 1
ATOM 896 N N . GLY A 1 117 ? 6.249 6.734 -1.720 1.00 95.56 117 GLY A N 1
ATOM 897 C CA . GLY A 1 117 ? 7.060 5.806 -0.937 1.00 95.56 117 GLY A CA 1
ATOM 898 C C . GLY A 1 117 ? 6.602 5.778 0.514 1.00 95.56 117 GLY A C 1
ATOM 899 O O . GLY A 1 117 ? 6.328 6.826 1.104 1.00 95.56 117 GLY A O 1
ATOM 900 N N . PHE A 1 118 ? 6.513 4.582 1.086 1.00 95.31 118 PHE A N 1
ATOM 901 C CA . PHE A 1 118 ? 6.001 4.364 2.437 1.00 95.31 118 PHE A CA 1
ATOM 902 C C . PHE A 1 118 ? 7.100 4.093 3.474 1.00 95.31 118 PHE A C 1
ATOM 904 O O . PHE A 1 118 ? 6.799 4.059 4.663 1.00 95.31 118 PHE A O 1
ATOM 911 N N . GLY A 1 119 ? 8.374 3.981 3.075 1.00 93.44 119 GLY A N 1
ATOM 912 C CA . GLY A 1 119 ? 9.481 3.612 3.975 1.00 93.44 119 GLY A CA 1
ATOM 913 C C . GLY A 1 119 ? 9.793 4.631 5.081 1.00 93.44 119 GLY A C 1
ATOM 914 O O . GLY A 1 119 ? 10.421 4.304 6.081 1.00 93.44 119 GLY A O 1
ATOM 915 N N . SER A 1 120 ? 9.340 5.882 4.950 1.00 90.19 120 SER A N 1
ATOM 916 C CA . SER A 1 120 ? 9.441 6.877 6.030 1.00 90.19 120 SER A CA 1
ATOM 917 C C . SER A 1 120 ? 8.258 6.853 7.003 1.00 90.19 120 SER A C 1
ATOM 919 O O . SER A 1 120 ? 8.306 7.524 8.035 1.00 90.19 120 SER A O 1
ATOM 921 N N . MET A 1 121 ? 7.178 6.157 6.639 1.00 88.25 121 MET A N 1
ATOM 922 C CA . MET A 1 121 ? 5.890 6.167 7.332 1.00 88.25 121 MET A CA 1
ATOM 923 C C . MET A 1 121 ? 5.566 4.843 8.005 1.00 88.25 121 MET A C 1
ATOM 925 O O . MET A 1 121 ? 4.949 4.860 9.062 1.00 88.25 121 MET A O 1
ATOM 929 N N . LEU A 1 122 ? 5.921 3.732 7.371 1.00 92.00 122 LEU A N 1
ATOM 930 C CA . LEU A 1 122 ? 5.629 2.386 7.830 1.00 92.00 122 LEU A CA 1
ATOM 931 C C . LEU A 1 122 ? 6.922 1.706 8.266 1.00 92.00 122 LEU A C 1
ATOM 933 O O . LEU A 1 122 ? 7.995 1.999 7.740 1.00 92.00 122 LEU A O 1
ATOM 937 N N . THR A 1 123 ? 6.815 0.808 9.238 1.00 94.44 123 THR A N 1
ATOM 938 C CA . THR A 1 123 ? 7.922 -0.077 9.608 1.00 94.44 123 THR A CA 1
ATOM 939 C C . THR A 1 123 ? 8.097 -1.183 8.569 1.00 94.44 123 THR A C 1
ATOM 941 O O . THR A 1 123 ? 7.155 -1.526 7.853 1.00 94.44 123 THR A O 1
ATOM 944 N N . ASP A 1 124 ? 9.275 -1.803 8.536 1.00 96.25 124 ASP A N 1
ATOM 945 C CA . ASP A 1 124 ? 9.550 -2.949 7.661 1.00 96.25 124 ASP A CA 1
ATOM 946 C C . ASP A 1 124 ? 8.531 -4.086 7.873 1.00 96.25 124 ASP A C 1
ATOM 948 O O . ASP A 1 124 ? 8.046 -4.670 6.910 1.00 96.25 124 ASP A O 1
ATOM 952 N N . GLU A 1 125 ? 8.127 -4.344 9.125 1.00 96.38 125 GLU A N 1
ATOM 953 C CA . GLU A 1 125 ? 7.092 -5.337 9.465 1.00 96.38 125 GLU A CA 1
ATOM 954 C C . GLU A 1 125 ? 5.726 -4.978 8.859 1.00 96.38 125 GLU A C 1
ATOM 956 O O . GLU A 1 125 ? 5.031 -5.839 8.322 1.00 96.38 125 GLU A O 1
ATOM 961 N N . GLN A 1 126 ? 5.339 -3.700 8.901 1.00 97.12 126 GLN A N 1
ATOM 962 C CA . GLN A 1 126 ? 4.084 -3.228 8.313 1.00 97.12 126 GLN A CA 1
ATOM 963 C C . GLN A 1 126 ? 4.105 -3.338 6.788 1.00 97.12 126 GLN A C 1
ATOM 965 O O . GLN A 1 126 ? 3.136 -3.800 6.184 1.00 97.12 126 GLN A O 1
ATOM 970 N N . ILE A 1 127 ? 5.214 -2.944 6.159 1.00 97.94 127 ILE A N 1
ATOM 971 C CA . ILE A 1 127 ? 5.386 -3.061 4.709 1.00 97.94 127 ILE A CA 1
ATOM 972 C C . ILE A 1 127 ? 5.364 -4.534 4.297 1.00 97.94 127 ILE A C 1
ATOM 974 O O . ILE A 1 127 ? 4.684 -4.882 3.331 1.00 97.94 127 ILE A O 1
ATOM 978 N N . GLN A 1 128 ? 6.027 -5.410 5.053 1.00 98.50 128 GLN A N 1
ATOM 979 C CA . GLN A 1 128 ? 5.991 -6.848 4.817 1.00 98.50 128 GLN A CA 1
ATOM 980 C C . GLN A 1 128 ? 4.568 -7.404 4.914 1.00 98.50 128 GLN A C 1
ATOM 982 O O . GLN A 1 128 ? 4.122 -8.079 3.988 1.00 98.50 128 GLN A O 1
ATOM 987 N N . ALA A 1 129 ? 3.814 -7.059 5.959 1.00 98.50 129 ALA A N 1
ATOM 988 C CA . ALA A 1 129 ? 2.427 -7.497 6.101 1.00 98.50 129 ALA A CA 1
ATOM 989 C C . ALA A 1 129 ? 1.537 -7.028 4.932 1.00 98.50 129 ALA A C 1
ATOM 991 O O . ALA A 1 129 ? 0.705 -7.792 4.438 1.00 98.50 129 ALA A O 1
ATOM 992 N N . ILE A 1 130 ? 1.728 -5.795 4.445 1.00 98.50 130 ILE A N 1
ATOM 993 C CA . ILE A 1 130 ? 1.038 -5.292 3.245 1.00 98.50 130 ILE A CA 1
ATOM 994 C C . ILE A 1 130 ? 1.425 -6.116 2.014 1.00 98.50 130 ILE A C 1
ATOM 996 O O . ILE A 1 130 ? 0.549 -6.489 1.235 1.00 98.50 130 ILE A O 1
ATOM 1000 N N . VAL A 1 131 ? 2.715 -6.406 1.817 1.00 98.56 131 VAL A N 1
ATOM 1001 C CA . VAL A 1 131 ? 3.190 -7.205 0.678 1.00 98.56 131 VAL A CA 1
ATOM 1002 C C . VAL A 1 131 ? 2.594 -8.606 0.704 1.00 98.56 131 VAL A C 1
ATOM 1004 O O . VAL A 1 131 ? 2.068 -9.050 -0.316 1.00 98.56 131 VAL A O 1
ATOM 1007 N N . GLU A 1 132 ? 2.619 -9.281 1.849 1.00 98.50 132 GLU A N 1
ATOM 1008 C CA . GLU A 1 132 ? 2.031 -10.611 2.020 1.00 98.50 132 GLU A CA 1
ATOM 1009 C C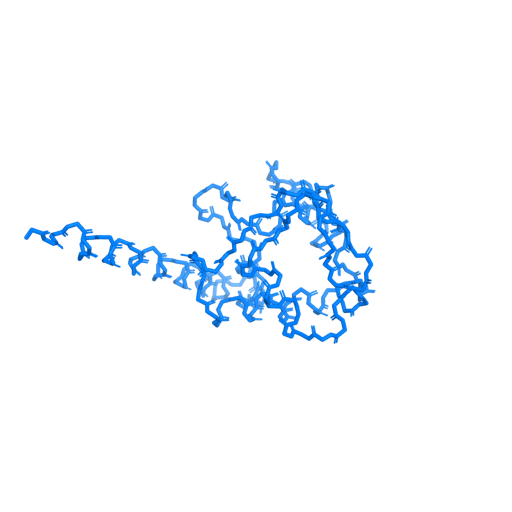 . GLU A 1 132 ? 0.532 -10.604 1.690 1.00 98.50 132 GLU A C 1
ATOM 1011 O O . GLU A 1 132 ? 0.064 -11.441 0.912 1.00 98.50 132 GLU A O 1
ATOM 1016 N N . TYR A 1 133 ? -0.2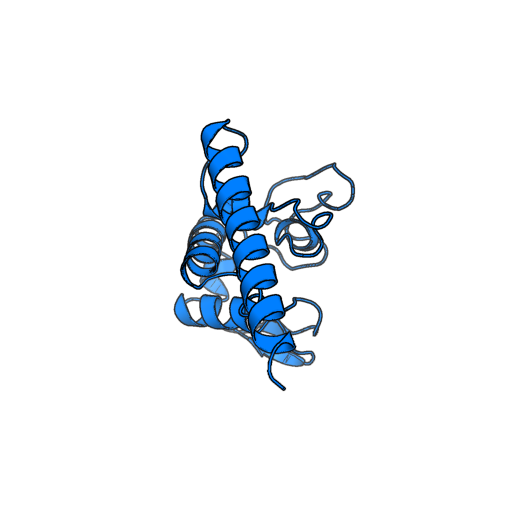07 -9.610 2.192 1.00 98.62 133 TYR A N 1
ATOM 1017 C CA . TYR A 1 133 ? -1.623 -9.449 1.874 1.00 98.62 133 TYR A CA 1
ATOM 1018 C C . TYR A 1 133 ? -1.856 -9.203 0.380 1.00 98.62 133 TYR A C 1
ATOM 1020 O O . TYR A 1 133 ? -2.628 -9.926 -0.247 1.00 98.62 133 TYR A O 1
ATOM 1028 N N . VAL A 1 134 ? -1.158 -8.244 -0.232 1.00 98.44 134 VAL A N 1
ATOM 1029 C CA . VAL A 1 134 ? -1.342 -7.905 -1.652 1.00 98.44 134 VAL A CA 1
ATOM 1030 C C . VAL A 1 134 ? -0.966 -9.071 -2.569 1.00 98.44 134 VAL A C 1
ATOM 1032 O O . VAL A 1 134 ? -1.602 -9.272 -3.601 1.00 98.44 134 VAL A O 1
ATOM 1035 N N . ARG A 1 135 ? 0.040 -9.869 -2.205 1.00 98.19 135 ARG A N 1
ATOM 1036 C CA . ARG A 1 135 ? 0.415 -11.084 -2.945 1.00 98.19 135 ARG A CA 1
ATOM 1037 C C . ARG A 1 135 ? -0.629 -12.196 -2.827 1.00 98.19 135 ARG A C 1
ATOM 1039 O O . ARG A 1 135 ? -0.630 -13.089 -3.673 1.00 98.19 135 ARG A O 1
ATOM 1046 N N . SER A 1 136 ? -1.503 -12.144 -1.821 1.00 97.75 136 SER A N 1
ATOM 1047 C CA . SER A 1 136 ? -2.608 -13.095 -1.641 1.00 97.75 136 SER A CA 1
ATOM 1048 C C . SER A 1 136 ? -3.880 -12.751 -2.436 1.00 97.75 136 SER A C 1
ATOM 1050 O O . SER A 1 136 ? -4.760 -13.606 -2.543 1.00 97.75 136 SER A O 1
ATOM 1052 N N . LEU A 1 137 ? -3.965 -11.539 -3.008 1.00 96.12 137 LEU A N 1
ATOM 1053 C CA . LEU A 1 137 ? -5.094 -11.052 -3.822 1.00 96.12 137 LEU A CA 1
ATOM 1054 C C . LEU A 1 137 ? -5.141 -11.662 -5.239 1.00 96.12 137 LEU A C 1
ATOM 1056 O O . LEU A 1 137 ? -6.264 -11.809 -5.776 1.00 96.12 137 LEU A O 1
#

Sequence (137 aa):
MVWWSYEYLESRLTYLANIDQVARQSVEDGTYASYGEALYNLELGSGAYSCARCHTPGWSWDEPGVTGQGGFGWNLTGGRANTQFPVESDMLAFIENGSENGARYGVQGQGSGRMPGFGSMLTDEQIQAIVEYVRSL

Foldseek 3Di:
DCVVVVVVVVVLVVLQVVLQVQLVVCCVVPVDVFSLRSQLLPCPPNCPQRVCVFQFPCSNVVGTDDGQCGDNHHRLPPQPVCQQAVDLVQQLVCQQADADAQDDGGPGDGGNRPGHHCVSRYDSVNSSSNSVVSSVD

Radius of gyration: 15.41 Å; chains: 1; bounding box: 39×36×38 Å